Protein AF-A0A7R9V073-F1 (afdb_monomer_lite)

Structure (mmCIF, N/CA/C/O backbone):
data_AF-A0A7R9V073-F1
#
_entry.id   AF-A0A7R9V073-F1
#
loop_
_atom_site.group_PDB
_atom_site.id
_atom_site.type_symbol
_atom_site.label_atom_id
_atom_site.label_alt_id
_atom_site.label_comp_id
_atom_site.label_asym_id
_atom_site.label_entity_id
_atom_site.label_seq_id
_atom_site.pdbx_PDB_ins_code
_atom_site.Cartn_x
_atom_site.Cartn_y
_atom_site.Cartn_z
_atom_site.occupancy
_atom_site.B_iso_or_equiv
_atom_site.auth_seq_id
_atom_site.auth_comp_id
_atom_site.auth_asym_id
_atom_site.auth_atom_id
_atom_site.pdbx_PDB_model_num
ATOM 1 N N . HIS A 1 1 ? 3.766 5.094 31.441 1.00 32.50 1 HIS A N 1
ATOM 2 C CA . HIS A 1 1 ? 2.609 5.974 31.704 1.00 32.50 1 HIS A CA 1
ATOM 3 C C . HIS A 1 1 ? 1.337 5.134 31.662 1.00 32.50 1 HIS A C 1
ATOM 5 O O . HIS A 1 1 ? 1.288 4.242 30.822 1.00 32.50 1 HIS A O 1
ATOM 11 N N . PRO A 1 2 ? 0.370 5.333 32.577 1.00 37.62 2 PRO A N 1
ATOM 12 C CA . PRO A 1 2 ? -0.919 4.638 32.548 1.00 37.62 2 PRO A CA 1
ATOM 13 C C . PRO A 1 2 ? -1.667 4.927 31.239 1.00 37.62 2 PRO A C 1
ATOM 15 O O . PRO A 1 2 ? -1.452 5.974 30.632 1.00 37.62 2 PRO A O 1
ATOM 18 N N . GLY A 1 3 ? -2.501 3.973 30.822 1.00 45.56 3 GLY A N 1
ATOM 19 C CA . GLY A 1 3 ? -3.112 3.855 29.499 1.00 45.56 3 GLY A CA 1
ATOM 20 C C . GLY A 1 3 ? -3.740 5.128 28.929 1.00 45.56 3 GLY A C 1
ATOM 21 O O . GLY A 1 3 ? -4.652 5.709 29.503 1.00 45.56 3 GLY A O 1
ATOM 22 N N . THR A 1 4 ? -3.289 5.492 27.732 1.00 55.56 4 THR A N 1
ATOM 23 C CA . THR A 1 4 ? -3.847 6.533 26.854 1.00 55.56 4 THR A CA 1
ATOM 24 C C . THR A 1 4 ? -4.947 5.976 25.942 1.00 55.56 4 THR A C 1
ATOM 26 O O . THR A 1 4 ? -5.098 6.410 24.802 1.00 55.56 4 THR A O 1
ATOM 29 N N . GLY A 1 5 ? -5.671 4.952 26.396 1.00 62.84 5 GLY A N 1
ATOM 30 C CA . GLY A 1 5 ? -6.768 4.368 25.633 1.00 62.84 5 GLY A CA 1
ATOM 31 C C . GLY A 1 5 ? -8.006 5.245 25.757 1.00 62.84 5 GLY A C 1
ATOM 32 O O . GLY A 1 5 ? -8.458 5.516 26.866 1.00 62.84 5 GLY A O 1
ATOM 33 N N . VAL A 1 6 ? -8.557 5.690 24.631 1.00 71.62 6 VAL A N 1
ATOM 34 C CA . VAL A 1 6 ? -9.883 6.311 24.606 1.00 71.62 6 VAL A CA 1
ATOM 35 C C . VAL A 1 6 ? -10.908 5.186 24.713 1.00 71.62 6 VAL A C 1
ATOM 37 O O . VAL A 1 6 ? -10.933 4.296 23.865 1.00 71.62 6 VAL A O 1
ATOM 40 N N . GLN A 1 7 ? -11.730 5.201 25.765 1.00 76.19 7 GLN A N 1
ATOM 41 C CA . GLN A 1 7 ? -12.875 4.298 25.848 1.00 76.19 7 GLN A CA 1
ATOM 42 C C . GLN A 1 7 ? -13.886 4.696 24.779 1.00 76.19 7 GLN A C 1
ATOM 44 O O . GLN A 1 7 ? -14.299 5.853 24.698 1.00 76.19 7 GLN A O 1
ATOM 49 N N . VAL A 1 8 ? -14.276 3.725 23.964 1.00 83.62 8 VAL A N 1
ATOM 50 C CA . VAL A 1 8 ? -15.299 3.895 22.939 1.00 83.62 8 VAL A CA 1
ATOM 51 C C . VAL A 1 8 ? -16.389 2.845 23.139 1.00 83.62 8 VAL A C 1
ATOM 53 O O . VAL A 1 8 ? -16.090 1.754 23.635 1.00 83.62 8 VAL A O 1
ATOM 56 N N . PRO A 1 9 ? -17.644 3.144 22.769 1.00 85.44 9 PRO A N 1
ATOM 57 C CA . PRO A 1 9 ? -18.697 2.139 22.751 1.00 85.44 9 PRO A CA 1
ATOM 58 C C . PRO A 1 9 ? -18.326 0.960 21.845 1.00 85.44 9 PRO A C 1
ATOM 60 O O . PRO A 1 9 ? -17.598 1.125 20.859 1.00 85.44 9 PRO A O 1
ATOM 63 N N . LEU A 1 10 ? -18.871 -0.220 22.153 1.00 82.12 10 LEU A N 1
ATOM 64 C CA . LEU A 1 10 ? -18.730 -1.400 21.298 1.00 82.12 10 LEU A CA 1
ATOM 65 C C . LEU A 1 10 ? -19.183 -1.078 19.860 1.00 82.12 10 LEU A C 1
ATOM 67 O O . LEU A 1 10 ? -20.060 -0.240 19.656 1.00 82.12 10 LEU A O 1
ATOM 71 N N . ASP A 1 11 ? -18.560 -1.722 18.874 1.00 83.00 11 ASP A N 1
ATOM 72 C CA . ASP A 1 11 ? -18.833 -1.551 17.437 1.00 83.00 11 ASP A CA 1
ATOM 73 C C . ASP A 1 11 ? -18.602 -0.136 16.872 1.00 83.00 11 ASP A C 1
ATOM 75 O O . ASP A 1 11 ? -18.957 0.152 15.727 1.00 83.00 11 ASP A O 1
ATOM 79 N N . THR A 1 12 ? -17.945 0.749 17.628 1.00 86.31 12 THR A N 1
ATOM 80 C CA . THR A 1 12 ? -17.533 2.062 17.117 1.00 86.31 12 THR A CA 1
ATOM 81 C C . THR A 1 12 ? -16.224 1.932 16.328 1.00 86.31 12 THR A C 1
ATOM 83 O O . THR A 1 12 ? -15.228 1.465 16.889 1.00 86.31 12 THR A O 1
ATOM 86 N N . PRO A 1 13 ? -16.167 2.352 15.049 1.00 85.31 13 PRO A N 1
ATOM 87 C CA . PRO A 1 13 ? -14.914 2.374 14.304 1.00 85.31 13 PRO A CA 1
ATOM 88 C C . PRO A 1 13 ? -13.937 3.381 14.927 1.00 85.31 13 PRO A C 1
ATOM 90 O O . PRO A 1 13 ? -14.310 4.512 15.234 1.00 85.31 13 PRO A O 1
ATOM 93 N N . ILE A 1 14 ? -12.679 2.970 15.096 1.00 85.19 14 ILE A N 1
ATOM 94 C CA . ILE A 1 14 ? -11.614 3.799 15.675 1.00 85.19 14 ILE A CA 1
ATOM 95 C C . ILE A 1 14 ? -10.620 4.169 14.574 1.00 85.19 14 ILE A C 1
ATOM 97 O O . ILE A 1 14 ? -10.081 3.289 13.903 1.00 85.19 14 ILE A O 1
ATOM 101 N N . THR A 1 15 ? -10.333 5.462 14.437 1.00 85.56 15 THR A N 1
ATOM 102 C CA . THR A 1 15 ? -9.258 5.969 13.576 1.00 85.56 15 THR A CA 1
ATOM 103 C C . THR A 1 15 ? -8.076 6.382 14.443 1.00 85.56 15 THR A C 1
ATOM 105 O O . THR A 1 15 ? -8.237 7.152 15.388 1.00 85.56 15 THR A O 1
ATOM 108 N N . VAL A 1 16 ? -6.886 5.873 14.126 1.00 83.44 16 VAL A N 1
ATOM 109 C CA . VAL A 1 16 ? -5.632 6.265 14.781 1.00 83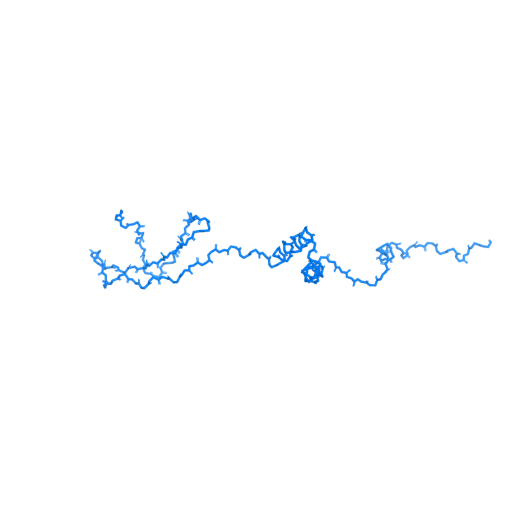.44 16 VAL A CA 1
ATOM 110 C C . VAL A 1 16 ? -4.846 7.153 13.822 1.00 83.44 16 VAL A C 1
ATOM 112 O O . VAL A 1 16 ? -4.519 6.732 12.715 1.00 83.44 16 VAL A O 1
ATOM 115 N N . GLU A 1 17 ? -4.543 8.377 14.246 1.00 85.25 17 GLU A N 1
ATOM 116 C CA . GLU A 1 17 ? -3.873 9.397 13.432 1.00 85.25 17 GLU A CA 1
ATOM 117 C C . GLU A 1 17 ? -2.565 9.867 14.084 1.00 85.25 17 GLU A C 1
ATOM 119 O O . GLU A 1 17 ? -2.304 9.598 15.257 1.00 85.25 17 GLU A O 1
ATOM 124 N N . GLY A 1 18 ? -1.728 10.578 13.321 1.00 84.44 18 GLY A N 1
ATOM 125 C CA . GLY A 1 18 ? -0.473 11.149 13.830 1.00 84.44 18 GLY A CA 1
ATOM 126 C C . GLY A 1 18 ? 0.647 10.130 14.067 1.00 84.44 18 GLY A C 1
ATOM 127 O O . GLY A 1 18 ? 1.593 10.421 14.795 1.00 84.44 18 GLY A O 1
ATOM 128 N N . LEU A 1 19 ? 0.551 8.944 13.463 1.00 83.62 19 LEU A N 1
ATOM 129 C CA . LEU A 1 19 ? 1.609 7.938 13.500 1.00 83.62 19 LEU A CA 1
ATOM 130 C C . LEU A 1 19 ? 2.855 8.440 12.754 1.00 83.62 19 LEU A C 1
ATOM 132 O O . LEU A 1 19 ? 2.756 9.047 11.686 1.00 83.62 19 LEU A O 1
ATOM 136 N N . ALA A 1 20 ? 4.030 8.173 13.314 1.00 82.56 20 ALA A N 1
ATOM 137 C CA . ALA A 1 20 ? 5.300 8.462 12.674 1.00 82.56 20 ALA A CA 1
ATOM 138 C C . ALA A 1 20 ? 5.513 7.538 11.466 1.00 82.56 20 ALA A C 1
ATOM 140 O O . ALA A 1 20 ? 5.267 6.331 11.507 1.00 82.56 20 ALA A O 1
ATOM 141 N N . THR A 1 21 ? 5.985 8.118 10.366 1.00 77.12 21 THR A N 1
ATOM 142 C CA . THR A 1 21 ? 6.300 7.368 9.150 1.00 77.12 21 THR A CA 1
ATOM 143 C C . THR A 1 21 ? 7.446 6.385 9.399 1.00 77.12 21 THR A C 1
ATOM 145 O 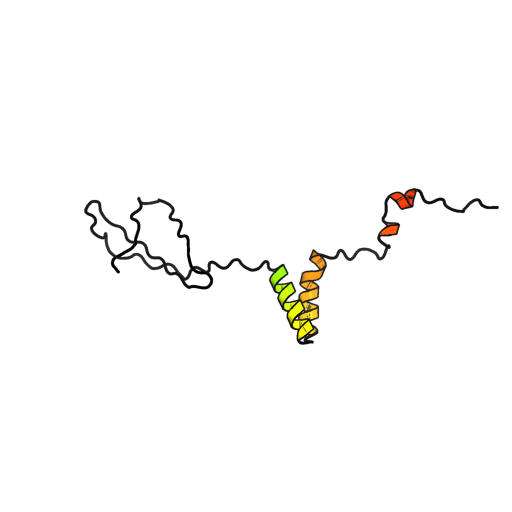O . THR A 1 21 ? 8.426 6.735 10.052 1.00 77.12 21 THR A O 1
ATOM 148 N N . ASN A 1 22 ? 7.368 5.199 8.786 1.00 72.56 22 ASN A N 1
ATOM 149 C CA . ASN A 1 22 ? 8.368 4.123 8.872 1.00 72.56 22 ASN A CA 1
ATOM 150 C C . ASN A 1 22 ? 8.562 3.524 10.274 1.00 72.56 22 ASN A C 1
ATOM 152 O O . ASN A 1 22 ? 9.609 2.935 10.534 1.00 72.56 22 ASN A O 1
ATOM 156 N N . ASP A 1 23 ? 7.566 3.648 11.150 1.00 82.25 23 ASP A N 1
ATOM 157 C CA . ASP A 1 23 ? 7.583 3.026 12.472 1.00 82.25 23 ASP A CA 1
ATOM 158 C C . ASP A 1 23 ? 6.636 1.819 12.548 1.00 82.25 23 ASP A C 1
ATOM 160 O O . ASP A 1 23 ? 5.710 1.676 11.743 1.00 82.25 23 ASP A O 1
ATOM 164 N N . THR A 1 24 ? 6.883 0.925 13.507 1.00 80.31 24 THR A N 1
ATOM 165 C CA . THR A 1 24 ? 6.078 -0.296 13.685 1.00 80.31 24 THR A CA 1
ATOM 166 C C . THR A 1 24 ? 5.042 -0.109 14.785 1.00 80.31 24 THR A C 1
ATOM 168 O O . THR A 1 24 ? 5.382 0.249 15.912 1.00 80.31 24 THR A O 1
ATOM 171 N N . TYR A 1 25 ? 3.780 -0.416 14.477 1.00 83.25 25 TYR A N 1
ATOM 172 C CA . TYR A 1 25 ? 2.663 -0.273 15.409 1.00 83.25 25 TYR A CA 1
ATOM 173 C C . TYR A 1 25 ? 1.951 -1.600 15.661 1.00 83.25 25 TYR A C 1
ATOM 175 O O . TYR A 1 25 ? 1.657 -2.359 14.735 1.00 83.25 25 TYR A O 1
ATOM 183 N N . VAL A 1 26 ? 1.643 -1.845 16.936 1.00 83.50 26 VAL A N 1
ATOM 184 C CA . VAL A 1 26 ? 0.850 -2.980 17.414 1.00 83.50 26 VAL A CA 1
ATOM 185 C C . VAL A 1 26 ? -0.325 -2.430 18.211 1.00 83.50 26 VAL A C 1
ATOM 187 O O . VAL A 1 26 ? -0.130 -1.657 19.149 1.00 83.50 26 VAL A O 1
ATOM 190 N N . PHE A 1 27 ? -1.539 -2.838 17.849 1.00 83.56 27 PHE A N 1
ATOM 191 C CA . PHE A 1 27 ? -2.763 -2.420 18.526 1.00 83.56 27 PHE A CA 1
ATOM 192 C C . PHE A 1 27 ? -3.359 -3.595 19.301 1.00 83.56 27 PHE A C 1
ATOM 194 O O . PHE A 1 27 ? -3.288 -4.739 18.859 1.00 83.56 27 PHE A O 1
ATOM 201 N N . ALA A 1 28 ? -3.963 -3.324 20.454 1.00 84.62 28 ALA A N 1
ATOM 202 C CA . ALA A 1 28 ? -4.724 -4.303 21.222 1.00 84.62 28 ALA A CA 1
ATOM 203 C C . ALA A 1 28 ? -5.967 -3.624 21.801 1.00 84.62 28 ALA A C 1
ATOM 205 O O . ALA A 1 28 ? -5.919 -2.451 22.172 1.00 84.62 28 ALA A O 1
ATOM 206 N N . ALA A 1 29 ? -7.072 -4.361 21.872 1.00 83.94 29 ALA A N 1
ATOM 207 C CA . ALA A 1 29 ? -8.321 -3.886 22.454 1.00 83.94 29 ALA A CA 1
ATOM 208 C C . ALA A 1 29 ? -8.560 -4.552 23.813 1.00 83.94 29 ALA A C 1
ATOM 210 O O . ALA A 1 29 ? -8.193 -5.708 24.021 1.00 83.94 29 ALA A O 1
ATOM 211 N N . ALA A 1 30 ? -9.190 -3.827 24.728 1.00 86.50 30 ALA A N 1
ATOM 212 C CA . ALA A 1 30 ? -9.619 -4.324 26.028 1.00 86.50 30 ALA A CA 1
ATOM 213 C C . ALA A 1 30 ? -11.087 -3.941 26.232 1.00 86.50 30 ALA A C 1
ATOM 215 O O . ALA A 1 30 ? -11.466 -2.803 25.956 1.00 86.50 30 ALA A O 1
ATOM 216 N N . ALA A 1 31 ? -11.901 -4.888 26.694 1.00 87.06 31 ALA A N 1
ATOM 217 C CA . ALA A 1 31 ? -13.295 -4.639 27.037 1.00 87.06 31 ALA A CA 1
ATOM 218 C C . ALA A 1 31 ? -13.405 -4.313 28.529 1.00 87.06 31 ALA A C 1
ATOM 220 O O . ALA A 1 31 ? -12.764 -4.966 29.351 1.00 87.06 31 ALA A O 1
ATOM 221 N N . TYR A 1 32 ? -14.222 -3.327 28.876 1.00 86.44 32 TYR A N 1
ATOM 222 C CA . TYR A 1 32 ? -14.496 -2.937 30.257 1.00 86.44 32 TYR A CA 1
ATOM 223 C C . TYR A 1 32 ? -15.998 -3.028 30.514 1.00 86.44 32 TYR A C 1
ATOM 225 O O . TYR A 1 32 ? -16.787 -2.827 29.590 1.00 86.44 32 TYR A O 1
ATOM 233 N N . ASP A 1 33 ? -16.381 -3.358 31.743 1.00 86.56 33 ASP A N 1
ATOM 234 C CA . ASP A 1 33 ? -17.775 -3.321 32.179 1.00 86.56 33 ASP A CA 1
ATOM 235 C C . ASP A 1 33 ? -18.204 -1.904 32.595 1.00 86.56 33 ASP A C 1
ATOM 237 O O . ASP A 1 33 ? -17.402 -0.965 32.615 1.00 86.56 33 ASP A O 1
ATOM 241 N N . ASP A 1 34 ? -19.480 -1.755 32.960 1.00 85.25 34 ASP A N 1
ATOM 242 C CA . ASP A 1 34 ? -20.060 -0.481 33.408 1.00 85.25 34 ASP A CA 1
ATOM 243 C C . ASP A 1 34 ? -19.410 0.056 34.700 1.00 85.25 34 ASP A C 1
ATOM 245 O O . ASP A 1 34 ? -19.522 1.241 35.014 1.00 85.25 34 ASP A O 1
ATOM 249 N N . GLY A 1 35 ? -18.720 -0.804 35.456 1.00 83.88 35 GLY A N 1
ATOM 250 C CA . GLY A 1 35 ? -17.939 -0.447 36.640 1.00 83.88 35 GLY A CA 1
ATOM 251 C C . GLY A 1 35 ? -16.500 -0.027 36.324 1.00 83.88 35 GLY A C 1
ATOM 252 O O . GLY A 1 35 ? -15.745 0.292 37.245 1.00 83.88 35 GLY A O 1
ATOM 253 N N . GLY A 1 36 ? -16.100 -0.032 35.048 1.00 80.62 36 GLY A N 1
ATOM 254 C CA . GLY A 1 36 ? -14.731 0.239 34.615 1.00 80.62 36 GLY A CA 1
ATOM 255 C C . GLY A 1 36 ? -13.761 -0.905 34.916 1.00 80.62 36 GLY A C 1
ATOM 256 O O . GLY A 1 36 ? -12.543 -0.712 34.849 1.00 80.62 36 GLY A O 1
ATOM 257 N N . GLN A 1 37 ? -14.268 -2.092 35.250 1.00 85.75 37 GLN A N 1
ATOM 258 C CA . GLN A 1 37 ? -13.454 -3.275 35.474 1.00 85.75 37 GLN A CA 1
ATOM 259 C C . GLN A 1 37 ? -13.197 -3.992 34.146 1.00 85.75 37 GLN A C 1
ATOM 261 O O . GLN A 1 37 ? -14.066 -4.107 33.287 1.00 85.75 37 GLN A O 1
ATOM 266 N N . LEU A 1 38 ? -11.957 -4.447 33.957 1.00 85.75 38 LEU A N 1
ATOM 267 C CA . LEU A 1 38 ? -11.549 -5.166 32.755 1.00 85.75 38 LEU A CA 1
ATOM 268 C C . LEU A 1 38 ? -12.314 -6.493 32.656 1.00 85.75 38 LEU A C 1
ATOM 270 O O . LEU A 1 38 ? -12.213 -7.344 33.541 1.00 85.75 38 LEU A O 1
ATOM 274 N N . ILE A 1 39 ? -13.029 -6.689 31.553 1.00 86.69 39 ILE A N 1
ATOM 275 C CA . ILE A 1 39 ? -13.696 -7.949 31.237 1.00 86.69 39 ILE A CA 1
ATOM 276 C C . ILE A 1 39 ? -12.653 -8.881 30.617 1.00 86.69 39 ILE A C 1
ATOM 278 O O . ILE A 1 39 ? -12.280 -8.752 29.451 1.00 86.69 39 ILE A O 1
ATOM 282 N N . GLY A 1 40 ? -12.169 -9.834 31.411 1.00 85.38 40 GLY A N 1
ATOM 283 C CA . GLY A 1 40 ? -11.137 -10.774 30.983 1.00 85.38 40 GLY A CA 1
ATOM 284 C C . GLY A 1 40 ? -9.748 -10.134 30.946 1.00 85.38 40 GLY A C 1
ATOM 285 O O . GLY A 1 40 ? -9.218 -9.737 31.981 1.00 85.38 40 GLY A O 1
ATOM 286 N N . GLY A 1 41 ? -9.129 -10.090 29.767 1.00 81.75 41 GLY A N 1
ATOM 287 C CA . GLY A 1 41 ? -7.764 -9.600 29.565 1.00 81.75 41 GLY A CA 1
ATOM 288 C C . GLY A 1 41 ? -7.643 -8.718 28.326 1.00 81.75 41 GLY A C 1
ATOM 289 O O . GLY A 1 41 ? -8.609 -8.517 27.593 1.00 81.75 41 GLY A O 1
ATOM 290 N N . LEU A 1 42 ? -6.433 -8.214 28.072 1.00 82.12 42 LEU A N 1
ATOM 291 C CA . LEU A 1 42 ? -6.110 -7.607 26.780 1.00 82.12 42 LEU A CA 1
ATOM 292 C C . LEU A 1 42 ? -6.375 -8.628 25.668 1.00 82.12 42 LEU A C 1
ATOM 294 O O . LEU A 1 42 ? -5.905 -9.767 25.735 1.00 82.12 42 LEU A O 1
ATOM 298 N N . GLY A 1 43 ? -7.126 -8.211 24.652 1.00 80.88 43 GLY A N 1
ATOM 299 C CA . GLY A 1 43 ? -7.315 -8.986 23.436 1.00 80.88 43 GLY A CA 1
ATOM 300 C C . GLY A 1 43 ? -5.980 -9.253 22.744 1.00 80.88 43 GLY A C 1
ATOM 301 O O . GLY A 1 43 ? -4.980 -8.571 22.986 1.00 80.88 43 GLY A O 1
ATOM 302 N N . ALA A 1 44 ? -5.965 -10.260 21.869 1.00 82.25 44 ALA A N 1
ATOM 303 C CA . ALA A 1 44 ? -4.771 -10.584 21.103 1.00 82.25 44 ALA A CA 1
ATOM 304 C C . ALA A 1 44 ? -4.295 -9.346 20.316 1.00 82.25 44 ALA A C 1
ATOM 306 O O . ALA A 1 44 ? -5.123 -8.679 19.684 1.00 82.25 44 ALA A O 1
ATOM 307 N N . PRO A 1 45 ? -2.988 -9.029 20.345 1.00 82.69 45 PRO A N 1
ATOM 308 C CA . PRO A 1 45 ? -2.460 -7.917 19.574 1.00 82.69 45 PRO A CA 1
ATOM 309 C C . PRO A 1 45 ? -2.683 -8.155 18.080 1.00 82.69 45 PRO A C 1
ATOM 311 O O . PRO A 1 45 ? -2.638 -9.293 17.597 1.00 82.69 45 PRO A O 1
ATOM 314 N N . THR A 1 46 ? -2.899 -7.077 17.331 1.00 79.88 46 THR A N 1
ATOM 315 C CA . THR A 1 46 ? -2.923 -7.137 15.872 1.00 79.88 46 THR A CA 1
ATOM 316 C C . THR A 1 46 ? -1.572 -7.621 15.351 1.00 79.88 46 THR A C 1
ATOM 318 O O . THR A 1 46 ? -0.526 -7.373 15.953 1.00 79.88 46 THR A O 1
ATOM 321 N N . LYS A 1 47 ? -1.576 -8.268 14.182 1.00 76.81 47 LYS A N 1
ATOM 322 C CA . LYS A 1 47 ? -0.340 -8.419 13.403 1.00 76.81 47 LYS A CA 1
ATOM 323 C C . LYS A 1 47 ? 0.199 -7.030 13.046 1.00 76.81 47 LYS A C 1
ATOM 325 O O . LYS A 1 47 ? -0.565 -6.063 13.029 1.00 76.81 47 LYS A O 1
ATOM 330 N N . GLU A 1 48 ? 1.494 -6.9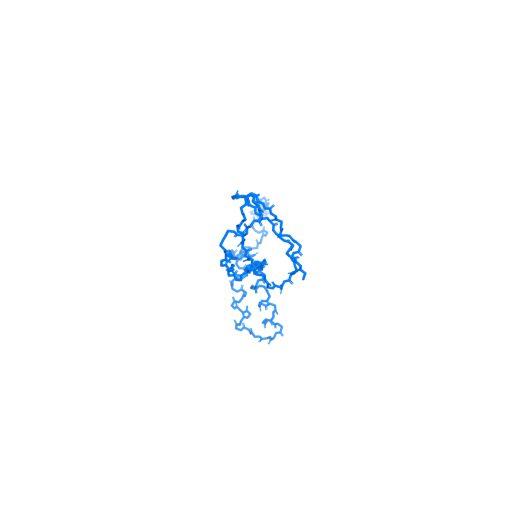48 12.764 1.00 72.56 48 GLU A N 1
ATOM 331 C CA . GLU A 1 48 ? 2.138 -5.715 12.304 1.00 72.56 48 GLU A CA 1
ATOM 332 C C . GLU A 1 48 ? 1.351 -5.113 11.132 1.00 72.56 48 GLU A C 1
ATOM 334 O O . GLU A 1 48 ? 1.078 -5.787 10.133 1.00 72.56 48 GLU A O 1
ATOM 339 N N . VAL A 1 49 ? 0.947 -3.850 11.278 1.00 68.44 49 VAL A N 1
ATOM 340 C CA . VAL A 1 49 ? 0.191 -3.139 10.245 1.00 68.44 49 VAL A CA 1
ATOM 341 C C . VAL A 1 49 ? 1.176 -2.380 9.366 1.00 68.44 49 VAL A C 1
ATOM 343 O O . VAL A 1 49 ? 1.719 -1.353 9.769 1.00 68.44 49 VAL A O 1
ATOM 346 N N . LEU A 1 50 ? 1.398 -2.870 8.144 1.00 68.94 50 LEU A N 1
ATOM 347 C CA . LEU A 1 50 ? 2.179 -2.147 7.143 1.00 68.94 50 LEU A CA 1
ATOM 348 C C . LEU A 1 50 ? 1.332 -1.020 6.538 1.00 68.94 50 LEU A C 1
ATOM 350 O O . LEU A 1 50 ? 0.617 -1.219 5.558 1.00 68.94 50 LEU A O 1
ATOM 354 N N . ALA A 1 51 ? 1.448 0.176 7.108 1.00 66.12 51 ALA A N 1
ATOM 355 C CA . ALA A 1 51 ? 0.879 1.405 6.560 1.00 66.12 51 ALA A CA 1
ATOM 356 C C . ALA A 1 51 ? 1.870 2.088 5.597 1.00 66.12 51 ALA A C 1
ATOM 358 O O . ALA A 1 51 ? 2.240 3.246 5.773 1.00 66.12 51 ALA A O 1
ATOM 359 N N . ALA A 1 52 ? 2.353 1.360 4.589 1.00 64.50 52 ALA A N 1
ATOM 360 C CA . ALA A 1 52 ? 3.122 1.969 3.507 1.00 64.50 52 ALA A CA 1
ATOM 361 C C . ALA A 1 52 ? 2.153 2.476 2.435 1.00 64.50 52 ALA A C 1
ATOM 363 O O . ALA A 1 52 ? 1.229 1.758 2.061 1.00 64.50 52 ALA A O 1
ATOM 364 N N . LEU A 1 53 ? 2.388 3.672 1.887 1.00 59.31 53 LEU A N 1
ATOM 365 C CA . LEU A 1 53 ? 1.864 3.985 0.561 1.00 59.31 53 LEU A CA 1
ATOM 366 C C . LEU A 1 53 ? 2.683 3.109 -0.397 1.00 59.31 53 LEU A C 1
ATOM 368 O O . LEU A 1 53 ? 3.878 3.387 -0.549 1.00 59.31 53 LEU A O 1
ATOM 372 N N . PRO A 1 54 ? 2.138 2.020 -0.980 1.00 61.62 54 PRO A N 1
ATOM 373 C CA . PRO A 1 54 ? 2.906 1.271 -1.954 1.00 61.62 54 PRO A CA 1
ATOM 374 C C . PRO A 1 54 ? 3.239 2.262 -3.060 1.00 61.62 54 PRO A C 1
ATOM 376 O O . PRO A 1 54 ? 2.340 2.842 -3.673 1.00 61.62 54 PRO A O 1
ATOM 379 N N . LEU A 1 55 ? 4.533 2.526 -3.253 1.00 69.44 55 LEU A N 1
ATOM 380 C CA . LEU A 1 55 ? 4.971 3.378 -4.343 1.00 69.44 55 LEU A CA 1
ATOM 381 C C . LEU A 1 55 ? 4.319 2.796 -5.608 1.00 69.44 55 LEU A C 1
ATOM 383 O O . LEU A 1 55 ? 4.428 1.578 -5.806 1.00 69.44 55 LEU A O 1
ATOM 387 N N . PRO A 1 56 ? 3.587 3.595 -6.409 1.00 85.06 56 PRO A N 1
ATOM 388 C CA . PRO A 1 56 ? 2.904 3.077 -7.583 1.00 85.06 56 PRO A CA 1
ATOM 389 C C . PRO A 1 56 ? 3.861 2.189 -8.369 1.00 85.06 56 PRO A C 1
ATOM 391 O O . PRO A 1 56 ? 5.016 2.566 -8.563 1.00 85.06 56 PRO A O 1
ATOM 394 N N . LEU A 1 57 ? 3.421 1.003 -8.791 1.00 86.25 57 LEU A N 1
ATOM 395 C CA . LEU A 1 57 ? 4.312 -0.003 -9.384 1.00 86.25 57 LEU A CA 1
ATOM 396 C C . LEU A 1 57 ? 5.179 0.581 -10.517 1.00 86.25 57 LEU A C 1
ATOM 398 O O . LEU A 1 57 ? 6.358 0.256 -10.642 1.00 86.25 57 LEU A O 1
ATOM 402 N N . LEU A 1 58 ? 4.621 1.518 -11.288 1.00 90.00 58 LEU A N 1
ATOM 403 C CA . LEU A 1 58 ? 5.334 2.262 -12.327 1.00 90.00 58 LEU A CA 1
ATOM 404 C C . LEU A 1 58 ? 6.489 3.120 -11.777 1.00 90.00 58 LEU A C 1
ATOM 406 O O . LEU A 1 58 ? 7.560 3.155 -12.377 1.00 90.00 58 LEU A O 1
ATOM 410 N N . MET A 1 59 ? 6.330 3.764 -10.619 1.00 88.94 59 MET A N 1
ATOM 411 C CA . MET A 1 59 ? 7.423 4.481 -9.952 1.00 88.94 59 MET A CA 1
ATOM 412 C C . MET A 1 59 ? 8.523 3.528 -9.478 1.00 88.94 59 MET A C 1
ATOM 414 O O . MET A 1 59 ? 9.700 3.856 -9.620 1.00 88.94 59 MET A O 1
ATOM 418 N N . CYS A 1 60 ? 8.180 2.335 -8.980 1.00 91.81 60 CYS A N 1
ATOM 419 C CA . CYS A 1 60 ? 9.184 1.318 -8.647 1.00 91.81 60 CYS A CA 1
ATOM 420 C C . CYS A 1 60 ? 10.021 0.953 -9.880 1.00 91.81 60 CYS A C 1
ATOM 422 O O . CYS A 1 60 ? 11.253 0.983 -9.823 1.00 91.81 60 CYS A O 1
ATOM 424 N N . TRP A 1 61 ? 9.370 0.687 -11.017 1.00 94.56 61 TRP A N 1
ATOM 425 C CA . TRP A 1 61 ? 10.064 0.4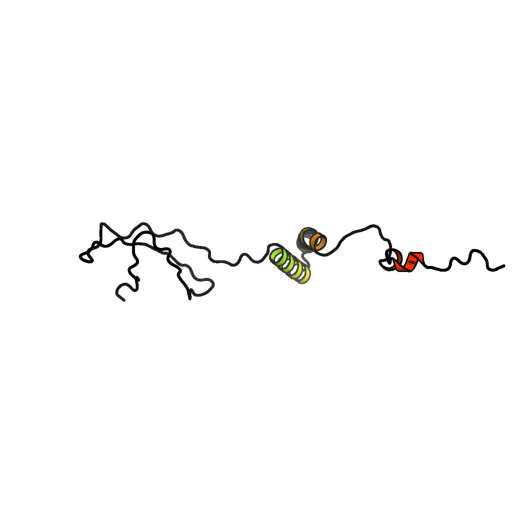16 -12.279 1.00 94.56 61 TRP A CA 1
ATOM 426 C C . TRP A 1 61 ? 10.917 1.598 -12.751 1.00 94.56 61 TRP A C 1
ATOM 428 O O . TRP A 1 61 ? 12.050 1.385 -13.186 1.00 94.56 61 TRP A O 1
ATOM 438 N N . ALA A 1 62 ? 10.440 2.836 -12.599 1.00 94.00 62 ALA A N 1
ATOM 439 C CA . ALA A 1 62 ? 11.208 4.037 -12.928 1.00 94.00 62 ALA A CA 1
ATOM 440 C C . ALA A 1 62 ? 12.473 4.182 -12.060 1.00 94.00 62 ALA A C 1
ATOM 442 O O . ALA A 1 62 ? 13.552 4.473 -12.584 1.00 94.00 62 ALA A O 1
ATOM 443 N N . HIS A 1 63 ? 12.382 3.921 -10.752 1.00 94.31 63 HIS A N 1
ATOM 444 C CA . HIS A 1 63 ? 13.545 3.940 -9.860 1.00 94.31 63 HIS A CA 1
ATOM 445 C C . HIS A 1 63 ? 14.557 2.841 -10.193 1.00 94.31 63 HIS A C 1
ATOM 447 O O . HIS A 1 63 ? 15.765 3.109 -10.207 1.00 94.31 63 HIS A O 1
ATOM 453 N N . VAL A 1 64 ? 14.088 1.626 -10.502 1.00 95.19 64 VAL A N 1
ATOM 454 C CA . VAL A 1 64 ? 14.954 0.521 -10.945 1.00 95.19 64 VAL A CA 1
ATOM 455 C C . VAL A 1 64 ? 15.649 0.885 -12.254 1.00 95.19 64 VAL A C 1
ATOM 457 O O . VAL A 1 64 ? 16.865 0.730 -12.349 1.00 95.19 64 VAL A O 1
ATOM 460 N N . LEU A 1 65 ? 14.915 1.423 -13.232 1.00 96.38 65 LEU A N 1
ATOM 461 C CA . LEU A 1 65 ? 15.468 1.862 -14.512 1.00 96.38 65 LEU A CA 1
ATOM 462 C C . LEU A 1 65 ? 16.556 2.926 -14.317 1.00 96.38 65 LEU A C 1
ATOM 464 O O . LEU A 1 65 ? 17.678 2.750 -14.794 1.00 96.38 65 LEU A O 1
ATOM 468 N N . LEU A 1 66 ? 16.255 3.995 -13.572 1.00 96.50 66 LEU A N 1
ATOM 469 C CA . LEU A 1 66 ? 17.199 5.082 -13.304 1.00 96.50 66 LEU A CA 1
ATOM 470 C C . LEU A 1 66 ? 18.477 4.569 -12.628 1.00 96.50 66 LEU A C 1
ATOM 472 O O . LEU A 1 66 ? 19.587 4.930 -13.024 1.00 96.50 66 LEU A O 1
ATOM 476 N N . THR A 1 67 ? 18.327 3.712 -11.619 1.00 97.19 67 THR A N 1
ATOM 477 C CA . THR A 1 67 ? 19.458 3.155 -10.867 1.00 97.19 67 THR A CA 1
ATOM 478 C C . THR A 1 67 ? 20.286 2.208 -11.734 1.00 97.19 67 THR A C 1
ATOM 480 O O . THR A 1 67 ? 21.512 2.317 -11.767 1.00 97.19 67 THR A O 1
ATOM 483 N N . ALA A 1 68 ? 19.637 1.327 -12.498 1.00 96.81 68 ALA A N 1
ATOM 484 C CA . ALA A 1 68 ? 20.307 0.387 -13.391 1.00 96.81 68 ALA A CA 1
ATOM 485 C C . ALA A 1 68 ? 21.096 1.100 -14.499 1.00 96.81 68 ALA A C 1
ATOM 487 O O . ALA A 1 68 ? 22.214 0.687 -14.808 1.00 96.81 68 ALA A O 1
ATOM 488 N N . VAL A 1 69 ? 20.565 2.196 -15.054 1.00 96.62 69 VAL A N 1
ATOM 489 C CA . VAL A 1 69 ? 21.278 3.028 -16.038 1.00 96.62 69 VAL A CA 1
ATOM 490 C C . VAL A 1 69 ? 22.504 3.691 -15.408 1.00 96.62 69 VAL A C 1
ATOM 492 O O . VAL A 1 69 ? 23.595 3.612 -15.974 1.00 96.62 69 VAL A O 1
ATOM 495 N N . ARG A 1 70 ? 22.365 4.286 -14.215 1.00 97.44 70 ARG A N 1
ATOM 496 C CA . ARG A 1 70 ? 23.492 4.911 -13.493 1.00 97.44 70 ARG A CA 1
ATOM 497 C C . ARG A 1 70 ? 24.611 3.915 -13.192 1.00 97.44 70 ARG A C 1
ATOM 499 O O . ARG A 1 70 ? 25.782 4.248 -13.351 1.00 97.44 70 ARG A O 1
ATOM 506 N N . LEU A 1 71 ? 24.248 2.692 -12.810 1.00 97.31 71 LEU A N 1
ATOM 507 C CA . LEU A 1 71 ? 25.187 1.606 -12.519 1.00 97.31 71 LEU A CA 1
ATOM 508 C C . LEU A 1 71 ? 25.639 0.831 -13.770 1.00 97.31 71 LEU A C 1
ATOM 510 O O . LEU A 1 71 ? 26.412 -0.115 -13.650 1.00 97.31 71 LEU A O 1
ATOM 514 N N . ARG A 1 72 ? 25.176 1.215 -14.969 1.00 97.06 72 ARG A N 1
ATOM 515 C CA . ARG A 1 72 ? 25.468 0.548 -16.253 1.00 97.06 72 ARG A CA 1
ATOM 516 C C . ARG A 1 72 ? 25.110 -0.945 -16.277 1.00 97.06 72 ARG A C 1
ATOM 518 O O . ARG A 1 72 ? 25.713 -1.732 -17.006 1.00 97.06 72 ARG A O 1
ATOM 525 N N . VAL A 1 73 ? 24.094 -1.340 -15.513 1.00 97.81 73 VAL A N 1
ATOM 526 C CA . VAL A 1 73 ? 23.551 -2.705 -15.492 1.00 97.81 73 VAL A CA 1
ATOM 527 C C . VAL A 1 73 ? 22.455 -2.817 -16.552 1.00 97.81 73 VAL A C 1
ATOM 529 O O . VAL A 1 73 ? 21.256 -2.737 -16.276 1.00 97.81 73 VAL A O 1
ATOM 532 N N . TRP A 1 74 ? 22.871 -2.993 -17.804 1.00 95.81 74 TRP A N 1
ATOM 533 C CA . TRP A 1 74 ? 21.974 -2.896 -18.962 1.00 95.81 74 TRP A CA 1
ATOM 534 C C . TRP A 1 74 ? 20.872 -3.960 -19.008 1.00 95.81 74 TRP A C 1
ATOM 536 O O . TRP A 1 74 ? 19.792 -3.689 -19.525 1.00 95.81 74 TRP A O 1
ATOM 546 N N . GLY A 1 75 ? 21.110 -5.154 -18.453 1.00 96.81 75 GLY A N 1
ATOM 547 C CA . GLY A 1 75 ? 20.095 -6.212 -18.388 1.00 96.81 75 GLY A CA 1
ATOM 548 C C . GLY A 1 75 ? 18.890 -5.807 -17.532 1.00 96.81 75 GLY A C 1
ATOM 549 O O . GLY A 1 75 ? 17.746 -5.921 -17.969 1.00 96.81 75 GLY A O 1
ATOM 550 N N . ALA A 1 76 ? 19.154 -5.251 -16.346 1.00 94.12 76 ALA A N 1
ATOM 551 C CA . ALA A 1 76 ? 18.116 -4.7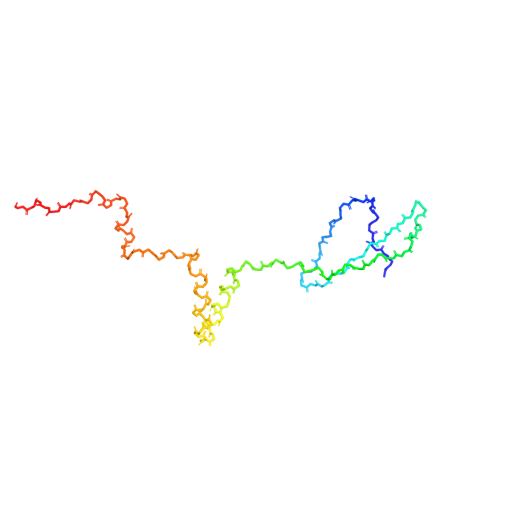37 -15.457 1.00 94.12 76 ALA A CA 1
ATOM 552 C C . ALA A 1 76 ? 17.442 -3.485 -16.038 1.00 94.12 76 ALA A C 1
ATOM 554 O O . ALA A 1 76 ? 16.217 -3.378 -15.992 1.00 94.12 76 ALA A O 1
ATOM 555 N N . ALA A 1 77 ? 18.219 -2.584 -16.653 1.00 96.12 77 ALA A N 1
ATOM 556 C CA . ALA A 1 77 ? 17.686 -1.388 -17.302 1.00 96.12 77 ALA A CA 1
ATOM 557 C C . ALA A 1 77 ? 16.716 -1.743 -18.441 1.00 96.12 77 ALA A C 1
ATOM 559 O O . ALA A 1 77 ? 15.605 -1.226 -18.486 1.00 96.12 77 ALA A O 1
ATOM 560 N N . ARG A 1 78 ? 17.090 -2.680 -19.323 1.00 96.12 78 ARG A N 1
ATOM 561 C CA . ARG A 1 78 ? 16.231 -3.119 -20.434 1.00 96.12 78 ARG A CA 1
ATOM 562 C C . ARG A 1 78 ? 14.921 -3.721 -19.933 1.00 96.12 78 ARG A C 1
ATOM 564 O O . ARG A 1 78 ? 13.869 -3.409 -20.478 1.00 96.12 78 ARG A O 1
ATOM 571 N N . ARG A 1 79 ? 14.983 -4.554 -18.890 1.00 96.38 79 ARG A N 1
ATOM 572 C CA . ARG A 1 79 ? 13.791 -5.173 -18.300 1.00 96.38 79 ARG A CA 1
ATOM 573 C C . ARG A 1 79 ? 12.856 -4.128 -17.693 1.00 96.38 79 ARG A C 1
ATOM 575 O O . ARG A 1 79 ? 11.676 -4.128 -18.010 1.00 96.38 79 ARG A O 1
ATOM 582 N N . ALA A 1 80 ? 13.385 -3.214 -16.881 1.00 95.62 80 ALA A N 1
ATOM 583 C CA . ALA A 1 80 ? 12.581 -2.159 -16.266 1.00 95.62 80 ALA A CA 1
ATOM 584 C C . ALA A 1 80 ? 11.973 -1.202 -17.307 1.00 95.62 80 ALA A C 1
ATOM 586 O O . ALA A 1 80 ? 10.817 -0.812 -17.186 1.00 95.62 80 ALA A O 1
ATOM 587 N N . ALA A 1 81 ? 12.725 -0.866 -18.359 1.00 93.75 81 ALA A N 1
ATOM 588 C CA . ALA A 1 81 ? 12.223 -0.068 -19.472 1.00 93.75 81 ALA A CA 1
ATOM 589 C C . ALA A 1 81 ? 11.100 -0.781 -20.243 1.00 93.75 81 ALA A C 1
ATOM 591 O O . ALA A 1 81 ? 10.131 -0.131 -20.619 1.00 93.75 81 ALA A O 1
ATOM 592 N N . GLY A 1 82 ? 11.202 -2.099 -20.445 1.00 93.56 82 GLY A N 1
ATOM 593 C CA . GLY A 1 82 ? 10.174 -2.896 -21.123 1.00 93.56 82 GLY A CA 1
ATOM 594 C C . GLY A 1 82 ? 8.825 -2.902 -20.402 1.00 93.56 82 GLY A C 1
ATOM 595 O O . GLY A 1 82 ? 7.795 -2.855 -21.061 1.00 93.56 82 GLY A O 1
ATOM 596 N N . GLU A 1 83 ? 8.829 -2.888 -19.068 1.00 94.25 83 GLU A N 1
ATOM 597 C CA . GLU A 1 83 ? 7.602 -2.767 -18.268 1.00 94.25 83 GLU A CA 1
ATOM 598 C C . GLU A 1 83 ? 7.076 -1.323 -18.242 1.00 94.25 83 GLU A C 1
ATOM 600 O O . GLU A 1 83 ? 5.872 -1.084 -18.260 1.00 94.25 83 GLU A O 1
ATOM 605 N N . LEU A 1 84 ? 7.971 -0.329 -18.209 1.00 93.06 84 LEU A N 1
ATOM 606 C CA . LEU A 1 84 ? 7.591 1.073 -18.035 1.00 93.06 84 LEU A CA 1
ATOM 607 C C . LEU A 1 84 ? 7.108 1.733 -19.335 1.00 93.06 84 LEU A C 1
ATOM 609 O O . LEU A 1 84 ? 6.050 2.357 -19.349 1.00 93.06 84 LEU A O 1
ATOM 613 N N . LEU A 1 85 ? 7.879 1.617 -20.420 1.00 90.50 85 LEU A N 1
ATOM 614 C CA . LEU A 1 85 ? 7.686 2.381 -21.660 1.00 90.50 85 LEU A CA 1
ATOM 615 C C . LEU A 1 85 ? 6.309 2.187 -22.321 1.00 90.50 85 LEU A C 1
ATOM 617 O O . LEU A 1 85 ? 5.759 3.201 -22.747 1.00 90.50 85 LEU A O 1
ATOM 621 N N . PRO A 1 86 ? 5.699 0.983 -22.368 1.00 90.62 86 PRO A N 1
ATOM 622 C CA . PRO A 1 86 ? 4.385 0.796 -22.996 1.00 90.62 86 PRO A CA 1
ATOM 623 C C . PRO A 1 86 ? 3.255 1.614 -22.357 1.00 90.62 86 PRO A C 1
ATOM 625 O O . PRO A 1 86 ? 2.237 1.860 -22.993 1.00 90.62 86 PRO A O 1
ATOM 628 N N . HIS A 1 87 ? 3.428 2.049 -21.106 1.00 87.56 87 HIS A N 1
ATOM 629 C CA . HIS A 1 87 ? 2.445 2.871 -20.399 1.00 87.56 87 HIS A CA 1
ATOM 630 C C . HIS A 1 87 ? 2.515 4.357 -20.782 1.00 87.56 87 HIS A C 1
ATOM 632 O O . HIS A 1 87 ? 1.583 5.104 -20.498 1.00 87.56 87 HIS A O 1
ATOM 638 N N . PHE A 1 88 ? 3.615 4.794 -21.401 1.00 85.88 88 PHE A N 1
ATOM 639 C CA . PHE A 1 88 ? 3.863 6.199 -21.743 1.00 85.88 88 PHE A CA 1
ATOM 640 C C . PHE A 1 88 ? 4.093 6.422 -23.239 1.00 85.88 88 PHE A C 1
ATOM 642 O O . PHE A 1 88 ? 3.961 7.547 -23.715 1.00 85.88 88 PHE A O 1
ATOM 649 N N . ILE A 1 89 ? 4.456 5.371 -23.974 1.00 85.81 89 ILE A N 1
ATOM 650 C CA . ILE A 1 89 ? 4.795 5.426 -25.391 1.00 85.81 89 ILE A CA 1
ATOM 651 C C . ILE A 1 89 ? 3.910 4.439 -26.140 1.00 85.81 89 ILE A C 1
ATOM 653 O O . ILE A 1 89 ? 3.952 3.234 -25.897 1.00 85.81 89 ILE A O 1
ATOM 657 N N . VAL A 1 90 ? 3.144 4.959 -27.096 1.00 77.75 90 VAL A N 1
ATOM 658 C CA . VAL A 1 90 ? 2.438 4.142 -28.081 1.00 77.75 90 VAL A CA 1
ATOM 659 C C . VAL A 1 90 ? 3.394 3.895 -29.240 1.00 77.75 90 VAL A C 1
ATOM 661 O O . VAL A 1 90 ? 3.745 4.818 -29.970 1.00 77.75 90 VAL A O 1
ATOM 664 N N . MET A 1 91 ? 3.822 2.647 -29.403 1.00 66.50 91 MET A N 1
ATOM 665 C CA . MET A 1 91 ? 4.555 2.218 -30.593 1.00 66.50 91 MET A CA 1
ATOM 666 C C . MET A 1 91 ? 3.523 1.948 -31.696 1.00 66.50 91 MET A C 1
ATOM 668 O O . MET A 1 91 ? 2.949 0.862 -31.755 1.00 66.50 91 MET A O 1
ATOM 672 N N . GLY A 1 92 ? 3.203 2.973 -32.485 1.00 67.19 92 GLY A N 1
ATOM 673 C CA . GLY A 1 92 ? 2.361 2.857 -33.680 1.00 67.19 92 GLY A CA 1
ATOM 674 C C . GLY A 1 92 ? 3.192 2.634 -34.943 1.00 67.19 92 GLY A C 1
ATOM 675 O O . GLY A 1 92 ? 4.420 2.673 -34.888 1.00 67.19 92 GLY A O 1
ATOM 676 N N . ASP A 1 93 ? 2.519 2.422 -36.080 1.00 67.62 93 ASP A N 1
ATOM 677 C CA . ASP A 1 93 ? 3.172 2.477 -37.391 1.00 67.62 93 ASP A CA 1
ATOM 678 C C . ASP A 1 93 ? 3.960 3.786 -37.509 1.00 67.62 93 ASP A C 1
ATOM 680 O O . ASP A 1 93 ? 3.475 4.836 -37.085 1.00 67.62 93 ASP A O 1
ATOM 684 N N . ASP A 1 94 ? 5.145 3.706 -38.112 1.00 63.19 94 ASP A N 1
ATOM 685 C CA . ASP A 1 94 ? 6.173 4.751 -38.255 1.00 63.19 94 ASP A CA 1
ATOM 686 C C . ASP A 1 94 ? 5.734 5.952 -39.126 1.00 63.19 94 ASP A C 1
ATOM 688 O O . ASP A 1 94 ? 6.545 6.599 -39.787 1.00 63.19 94 ASP A O 1
ATOM 692 N N . ARG A 1 95 ? 4.432 6.252 -39.175 1.00 63.88 95 ARG A N 1
ATOM 693 C CA . ARG A 1 95 ? 3.928 7.484 -39.766 1.00 63.88 95 ARG A CA 1
ATOM 694 C C . ARG A 1 95 ? 4.366 8.627 -38.861 1.00 63.88 95 ARG A C 1
ATOM 696 O O . ARG A 1 95 ? 4.028 8.633 -37.672 1.00 63.88 95 ARG A O 1
ATOM 703 N N . PRO A 1 96 ? 5.110 9.604 -39.389 1.00 68.38 96 PRO A N 1
ATOM 704 C CA . PRO A 1 96 ? 5.387 10.820 -38.658 1.00 68.38 96 PRO A CA 1
ATOM 705 C C . PRO A 1 96 ? 4.083 11.408 -38.115 1.00 68.38 96 PRO A C 1
ATOM 707 O O . PRO A 1 96 ? 3.071 11.417 -38.809 1.00 68.38 96 PRO A O 1
ATOM 710 N N . LEU A 1 97 ? 4.102 11.932 -36.887 1.00 63.59 97 LEU A N 1
ATOM 711 C CA . LEU A 1 97 ? 2.903 12.472 -36.230 1.00 63.59 97 LEU A CA 1
ATOM 712 C C . LEU A 1 97 ? 2.162 13.515 -37.097 1.00 63.59 97 LEU A C 1
ATOM 714 O O . LEU A 1 97 ? 0.949 13.644 -36.996 1.00 63.59 97 LEU A O 1
ATOM 718 N N . TRP A 1 98 ? 2.891 14.224 -37.969 1.00 67.00 98 TRP A N 1
ATOM 719 C CA . TRP A 1 98 ? 2.344 15.192 -38.922 1.00 67.00 98 TRP A CA 1
ATOM 720 C C . TRP A 1 98 ? 1.572 14.558 -40.095 1.00 67.00 98 TRP A C 1
ATOM 722 O O . TRP A 1 98 ? 0.690 15.207 -40.634 1.00 67.00 98 TRP A O 1
ATOM 732 N N . GLU A 1 99 ? 1.836 13.301 -40.473 1.00 67.44 99 GLU A N 1
ATOM 733 C CA . GLU A 1 99 ? 1.027 12.562 -41.466 1.00 67.44 99 GLU A CA 1
ATOM 734 C C . GLU A 1 99 ? -0.296 12.059 -40.876 1.00 67.44 99 GLU A C 1
ATOM 736 O O . GLU A 1 99 ? -1.244 11.768 -41.604 1.00 67.44 99 GLU A O 1
ATOM 741 N N . ALA A 1 100 ? -0.363 11.929 -39.549 1.00 65.06 100 ALA A N 1
ATOM 742 C CA . ALA A 1 100 ? -1.586 11.608 -38.823 1.00 65.06 100 ALA A CA 1
ATOM 743 C C . ALA A 1 100 ? -2.409 12.865 -38.471 1.00 65.06 100 ALA A C 1
ATOM 745 O O . ALA A 1 100 ? -3.461 12.746 -37.839 1.00 65.06 100 ALA A O 1
ATOM 746 N N . ASP A 1 101 ? -1.940 14.056 -38.863 1.00 69.69 101 ASP A N 1
ATOM 747 C CA . ASP A 1 101 ? -2.640 15.317 -38.641 1.00 69.69 101 ASP A CA 1
ATOM 748 C C . ASP A 1 101 ? -3.891 15.387 -39.542 1.00 69.69 101 ASP A C 1
ATOM 750 O O . ASP A 1 101 ? -3.780 15.265 -40.765 1.00 69.69 101 ASP A O 1
ATOM 754 N N . PRO A 1 102 ? -5.098 15.615 -38.992 1.00 67.81 102 PRO A N 1
ATOM 755 C CA . PRO A 1 102 ? -6.302 15.816 -39.797 1.00 67.81 102 PRO A CA 1
ATOM 756 C C . PRO A 1 102 ? -6.169 16.935 -40.848 1.00 67.81 102 PRO A C 1
ATOM 758 O O . PRO A 1 102 ? -6.897 16.926 -41.844 1.00 67.81 102 PRO A O 1
ATOM 761 N N . ALA A 1 103 ? -5.262 17.896 -40.645 1.00 69.62 103 ALA A N 1
ATOM 762 C CA . ALA A 1 103 ? -4.978 18.973 -41.588 1.00 69.62 103 ALA A CA 1
ATOM 763 C C . ALA A 1 103 ? -4.247 18.499 -42.859 1.00 69.62 103 ALA A C 1
ATOM 765 O O . ALA A 1 103 ? -4.350 19.162 -43.896 1.00 69.62 103 ALA A O 1
ATOM 766 N N . ASP A 1 104 ? -3.580 17.339 -42.836 1.00 67.00 104 ASP A N 1
ATOM 767 C CA . ASP A 1 104 ? -2.889 16.784 -44.010 1.00 67.00 104 ASP A CA 1
ATOM 768 C C . ASP A 1 104 ? -3.875 16.377 -45.123 1.00 67.00 104 ASP A C 1
ATOM 770 O O . ASP A 1 104 ? -3.527 16.408 -46.305 1.00 67.00 104 ASP A O 1
ATOM 774 N N . ALA A 1 105 ? -5.149 16.131 -44.782 1.00 66.00 105 ALA A N 1
ATOM 775 C CA . ALA A 1 105 ? -6.235 15.918 -45.746 1.00 66.00 105 ALA A CA 1
ATOM 776 C C . ALA A 1 105 ? -6.496 17.133 -46.661 1.00 66.00 105 ALA A C 1
ATOM 778 O O . ALA A 1 105 ? -7.151 16.998 -47.695 1.00 66.00 105 ALA A O 1
ATOM 779 N N . GLN A 1 106 ? -6.000 18.320 -46.296 1.00 70.56 106 GLN A N 1
ATOM 780 C CA . GLN A 1 106 ? -6.156 19.556 -47.070 1.00 70.56 106 GLN A CA 1
ATOM 781 C C . GLN A 1 106 ? -4.912 19.908 -47.896 1.00 70.56 106 GLN A C 1
ATOM 783 O O . GLN A 1 106 ? -4.825 21.010 -48.447 1.00 70.56 106 GLN A O 1
ATOM 788 N N . ARG A 1 107 ? -3.926 19.006 -48.005 1.00 70.56 107 ARG A N 1
ATOM 789 C CA . ARG A 1 107 ? -2.721 19.285 -48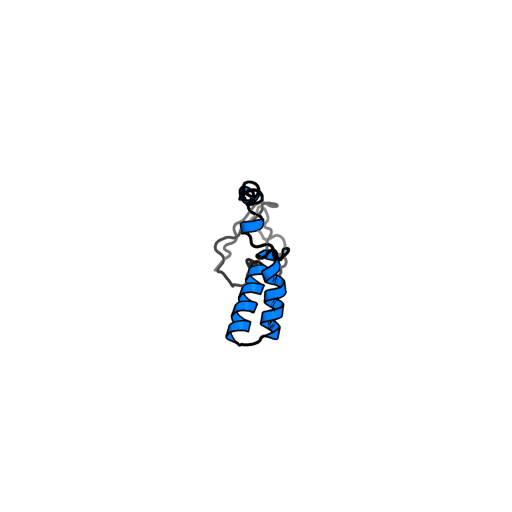.790 1.00 70.56 107 ARG A CA 1
ATOM 790 C C . ARG A 1 107 ? -3.031 19.373 -50.278 1.00 70.56 107 ARG A C 1
ATOM 792 O O . ARG A 1 107 ? -3.672 18.520 -50.884 1.00 70.56 107 ARG A O 1
ATOM 799 N N . LEU A 1 108 ? -2.512 20.433 -50.883 1.00 65.38 108 LEU A N 1
ATOM 800 C CA . LEU A 1 108 ? -2.627 20.687 -52.310 1.00 65.38 108 LEU A CA 1
ATOM 801 C C . LEU A 1 108 ? -1.703 19.720 -53.066 1.00 65.38 108 LEU A C 1
ATOM 803 O O . LEU A 1 108 ? -0.481 19.891 -53.096 1.00 65.38 108 LEU A O 1
ATOM 807 N N . HIS A 1 109 ? -2.283 18.683 -53.669 1.00 66.62 109 HIS A N 1
ATOM 808 C CA . HIS A 1 109 ? -1.552 17.767 -54.539 1.00 66.62 109 HIS A CA 1
ATOM 809 C C . HIS A 1 109 ? -1.170 18.495 -55.835 1.00 66.62 109 HIS A C 1
ATOM 811 O O . HIS A 1 109 ? -2.028 18.960 -56.583 1.00 66.62 109 HIS A O 1
ATOM 817 N N . ARG A 1 110 ? 0.133 18.587 -56.128 1.00 63.41 110 ARG A N 1
ATOM 818 C CA . ARG A 1 110 ? 0.661 19.168 -57.377 1.00 63.41 110 ARG A CA 1
ATOM 819 C C . ARG A 1 110 ? 0.490 18.192 -58.551 1.00 63.41 110 ARG A C 1
ATOM 821 O O . ARG A 1 110 ? 1.459 17.864 -59.222 1.00 63.41 110 ARG A O 1
ATOM 828 N N . SER A 1 111 ? -0.717 17.678 -58.779 1.00 58.38 111 SER A N 1
ATOM 829 C CA . SER A 1 111 ? -1.029 16.825 -59.937 1.00 58.38 111 SER A CA 1
ATOM 830 C C . SER A 1 111 ? -1.371 17.626 -61.199 1.00 58.38 111 SER A C 1
ATOM 832 O O . SER A 1 111 ? -1.421 17.058 -62.283 1.00 58.38 111 SER A O 1
ATOM 834 N N . HIS A 1 112 ? -1.542 18.946 -61.086 1.00 55.59 112 HIS A N 1
ATOM 835 C CA . HIS A 1 112 ? -1.831 19.835 -62.211 1.00 55.59 112 HIS A CA 1
ATOM 836 C C . HIS A 1 112 ? -0.984 21.108 -62.134 1.00 55.59 112 HIS A C 1
ATOM 838 O O . HIS A 1 112 ? -1.478 22.190 -61.838 1.00 55.59 112 HIS A O 1
ATOM 844 N N . VAL A 1 113 ? 0.319 20.973 -62.372 1.00 56.72 113 VAL A N 1
ATOM 845 C CA . VAL A 1 113 ? 1.146 22.099 -62.821 1.00 56.72 113 VAL A CA 1
ATOM 846 C C . VAL A 1 113 ? 1.823 21.627 -64.103 1.00 56.72 113 VAL A C 1
ATOM 848 O O . VAL A 1 113 ? 2.877 20.997 -64.053 1.00 56.72 113 VAL A O 1
ATOM 851 N N . ALA A 1 114 ? 1.124 21.834 -65.217 1.00 45.38 114 ALA A N 1
ATOM 852 C CA . ALA A 1 114 ? 1.663 21.778 -66.571 1.00 45.38 114 ALA A CA 1
ATOM 853 C C . ALA A 1 114 ? 1.863 23.216 -67.056 1.00 45.38 114 ALA A C 1
ATOM 855 O O . ALA A 1 114 ? 1.006 24.060 -66.698 1.00 45.38 114 ALA A O 1
#

pLDDT: mean 79.43, std 13.79, range [32.5, 97.81]

Radius of gyration: 30.46 Å; chains: 1; bounding box: 46×33×103 Å

Secondary structure (DSSP, 8-state):
----PPP--TT-------PPTT---------B-TTS-BSSSPPPPPPP-----PPPHHHHHHHHHHHHHHTT-HHHHHHHHHHHGGGT-----S--TTTT-GGGGG----S---

Foldseek 3Di:
DPDPDDDDDPPDDDDDDDDDPPDWDKDWDWDADPVRHTDPDIHDIDDTDPPDPPPPVLVVLVVQLVVCVVVVVVVSNVVSCVVNVVVPDDPDPPDDVVNVDPCVVVDDDPPDDD

Sequence (114 aa):
HPGTGVQVPLDTPITVEGLATNDTYVFAAAAYDDGGQLIGGLGAPTKEVLAALPLPLLMCWAHVLLTAVRLRVWGAARRAAGELLPHFIVMGDDRPLWEADPADAQRLHRSHVA

Organism: NCBI:txid1486919